Protein AF-A0A8C2VDD6-F1 (afdb_monomer)

InterPro domains:
  IPR001965 Zinc finger, PHD-type [SM00249] (1-34)
  IPR011011 Zinc finger, FYVE/PHD-type [SSF57903] (1-47)
  IPR013083 Zinc finger, RING/FYVE/PHD-type [G3DSA:3.30.40.10] (1-43)
  IPR019787 Zinc finger, PHD-finger [PF00628] (1-33)
  IPR019787 Zinc finger, PHD-finger [PS50016] (1-36)

pLDDT: mean 76.58, std 13.83, range [50.62, 90.19]

Structure (mmCIF, N/CA/C/O backbone):
data_AF-A0A8C2VDD6-F1
#
_entry.id   AF-A0A8C2VDD6-F1
#
loop_
_atom_site.group_PDB
_atom_site.id
_atom_site.type_symbol
_atom_site.label_atom_id
_atom_site.label_alt_id
_atom_site.label_comp_id
_atom_site.label_asym_id
_atom_site.label_entity_id
_atom_site.label_seq_id
_atom_site.pdbx_PDB_ins_code
_atom_site.Cartn_x
_atom_site.Cartn_y
_atom_site.Cartn_z
_atom_site.occupancy
_atom_site.B_iso_or_equiv
_atom_site.auth_seq_id
_atom_site.auth_comp_id
_atom_site.auth_asym_id
_atom_site.auth_atom_id
_atom_site.pdbx_PDB_model_num
ATOM 1 N N . MET A 1 1 ? 4.598 3.951 -7.207 1.00 76.56 1 MET A N 1
ATOM 2 C CA . MET A 1 1 ? 4.221 4.589 -5.921 1.00 76.56 1 MET A CA 1
ATOM 3 C C . MET A 1 1 ? 2.981 3.878 -5.407 1.00 76.56 1 MET A C 1
ATOM 5 O O . MET A 1 1 ? 2.237 3.366 -6.229 1.00 76.56 1 MET A O 1
ATOM 9 N N . ILE A 1 2 ? 2.823 3.699 -4.101 1.00 88.12 2 ILE A N 1
ATOM 10 C CA . ILE A 1 2 ? 1.7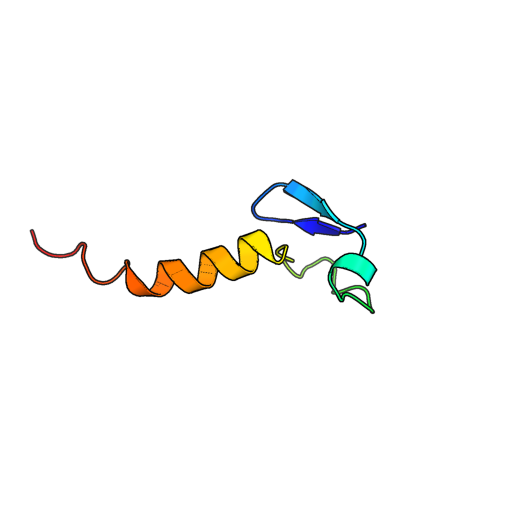00 2.983 -3.485 1.00 88.12 2 ILE A CA 1
ATOM 11 C C . ILE A 1 2 ? 1.002 3.917 -2.501 1.00 88.12 2 ILE A C 1
ATOM 13 O O . ILE A 1 2 ? 1.678 4.615 -1.742 1.00 88.12 2 ILE A O 1
ATOM 17 N N . GLY A 1 3 ? -0.327 3.959 -2.562 1.00 90.00 3 GLY A N 1
ATOM 18 C CA . GLY A 1 3 ? -1.160 4.738 -1.651 1.00 90.00 3 GLY A CA 1
ATOM 19 C C . GLY A 1 3 ? -1.491 3.936 -0.395 1.00 90.00 3 GLY A C 1
ATOM 20 O O . GLY A 1 3 ? -1.765 2.739 -0.476 1.00 90.00 3 GLY A O 1
ATOM 21 N N . CYS A 1 4 ? -1.432 4.577 0.771 1.00 90.19 4 CYS A N 1
ATOM 22 C CA . CYS A 1 4 ? -1.870 3.979 2.031 1.00 90.19 4 CYS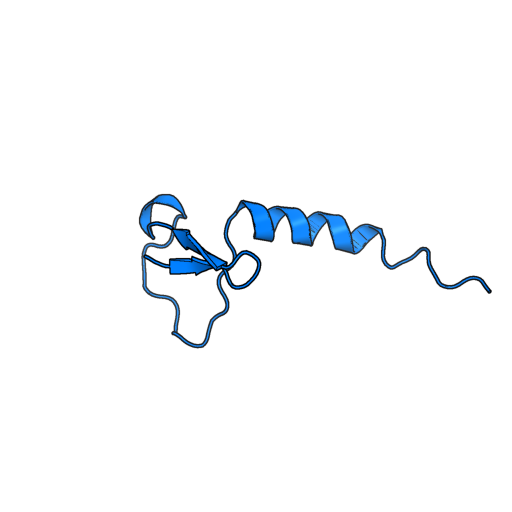 A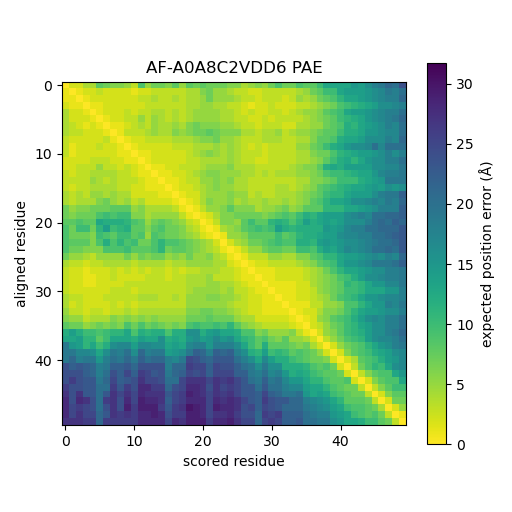 CA 1
ATOM 23 C C . CYS A 1 4 ? -3.385 4.141 2.216 1.00 90.19 4 CYS A C 1
ATOM 25 O O . CYS A 1 4 ? -3.861 5.265 2.296 1.00 90.19 4 CYS A O 1
ATOM 27 N N . ASP A 1 5 ? -4.113 3.046 2.429 1.00 88.69 5 ASP A N 1
ATOM 28 C CA . ASP A 1 5 ? -5.581 3.042 2.613 1.00 88.69 5 ASP A CA 1
ATOM 29 C C . ASP A 1 5 ? -6.061 3.741 3.914 1.00 88.69 5 ASP A C 1
ATOM 31 O O . ASP A 1 5 ? -7.221 4.107 4.049 1.00 88.69 5 ASP A O 1
ATOM 35 N N . ASP A 1 6 ? -5.166 3.978 4.884 1.00 88.25 6 ASP A N 1
ATOM 36 C CA . ASP A 1 6 ? -5.509 4.592 6.185 1.00 88.25 6 ASP A CA 1
ATOM 37 C C . ASP A 1 6 ? -5.228 6.102 6.256 1.00 88.25 6 ASP A C 1
ATOM 39 O O . ASP A 1 6 ? -5.905 6.822 6.986 1.00 88.25 6 ASP A O 1
ATOM 43 N N . CYS A 1 7 ? -4.208 6.586 5.541 1.00 90.19 7 CYS A N 1
ATOM 44 C CA . CYS A 1 7 ? -3.774 7.987 5.610 1.00 90.19 7 CYS A CA 1
ATOM 45 C C . CYS A 1 7 ? -3.690 8.686 4.252 1.00 90.19 7 CYS A C 1
ATOM 47 O O . CYS A 1 7 ? -3.296 9.845 4.216 1.00 90.19 7 CYS A O 1
ATOM 49 N N . ASP A 1 8 ? -4.036 7.988 3.168 1.00 88.38 8 ASP A N 1
ATOM 50 C CA . ASP A 1 8 ? -4.052 8.492 1.788 1.00 88.38 8 ASP A CA 1
ATOM 51 C C . ASP A 1 8 ? -2.712 9.097 1.307 1.00 88.38 8 ASP A C 1
ATOM 53 O O . ASP A 1 8 ? -2.631 9.830 0.327 1.00 88.38 8 ASP A O 1
ATOM 57 N N . ASP A 1 9 ? -1.614 8.775 1.995 1.00 89.81 9 ASP A N 1
ATOM 58 C CA . ASP A 1 9 ? -0.266 9.208 1.628 1.00 89.81 9 ASP A CA 1
ATOM 59 C C . ASP A 1 9 ? 0.341 8.297 0.550 1.00 89.81 9 ASP A C 1
ATOM 61 O O . ASP A 1 9 ? 0.168 7.071 0.564 1.00 89.81 9 ASP A O 1
ATOM 65 N N . TRP A 1 10 ? 1.168 8.894 -0.310 1.00 89.38 10 TRP A N 1
ATOM 66 C CA . TRP A 1 10 ? 1.885 8.208 -1.383 1.00 89.38 10 TRP A CA 1
ATOM 67 C C . TRP A 1 10 ? 3.315 7.840 -0.983 1.00 89.38 10 TRP A C 1
ATOM 69 O O . TRP A 1 10 ? 4.101 8.683 -0.556 1.00 89.38 10 TRP A O 1
ATOM 79 N N . TYR A 1 11 ? 3.686 6.577 -1.195 1.00 89.44 11 TYR A N 1
ATOM 80 C CA . TYR A 1 11 ? 5.010 6.050 -0.864 1.00 89.44 11 TYR A CA 1
ATOM 81 C C . TYR A 1 11 ? 5.694 5.383 -2.061 1.00 89.44 11 TYR A C 1
ATOM 83 O O . TYR A 1 11 ? 5.058 4.835 -2.965 1.00 89.44 11 TYR A O 1
ATOM 91 N N . HIS A 1 12 ? 7.027 5.380 -2.072 1.00 89.56 12 HIS A N 1
ATOM 92 C CA . HIS A 1 12 ? 7.792 4.595 -3.040 1.00 89.56 12 HIS A CA 1
ATOM 93 C C . HIS A 1 12 ? 7.853 3.136 -2.595 1.00 89.56 12 HIS A C 1
ATOM 95 O O . HIS A 1 12 ? 8.170 2.854 -1.445 1.00 89.56 12 HIS A O 1
ATOM 101 N N . TRP A 1 13 ? 7.615 2.214 -3.524 1.00 87.06 13 TRP A N 1
ATOM 102 C CA . TRP A 1 13 ? 7.624 0.770 -3.282 1.00 87.06 13 TRP A CA 1
ATOM 103 C C . TRP A 1 13 ? 8.926 0.270 -2.628 1.00 87.06 13 TRP A C 1
ATOM 105 O O . TRP A 1 13 ? 8.835 -0.359 -1.571 1.00 87.06 13 TRP A O 1
ATOM 115 N N . PRO A 1 14 ? 10.131 0.627 -3.127 1.00 87.62 14 PRO A N 1
ATOM 116 C CA . PRO A 1 14 ? 11.376 0.218 -2.474 1.00 87.62 14 PRO A CA 1
ATOM 117 C C . PRO A 1 14 ? 11.554 0.838 -1.082 1.00 87.62 14 PRO A C 1
ATOM 119 O O . PRO A 1 14 ? 12.108 0.193 -0.198 1.00 87.62 14 PRO A O 1
ATOM 122 N N . CYS A 1 15 ? 11.038 2.050 -0.840 1.00 88.38 15 CYS A N 1
ATOM 123 C CA . CYS A 1 15 ? 11.119 2.690 0.479 1.00 88.38 15 CYS A CA 1
ATOM 124 C C . CYS A 1 15 ? 10.285 1.970 1.546 1.00 88.38 15 CYS A C 1
ATOM 126 O O . CYS A 1 15 ? 10.518 2.173 2.734 1.00 88.38 15 CYS A O 1
ATOM 128 N N . VAL A 1 16 ? 9.312 1.151 1.139 1.00 86.06 16 VAL A N 1
ATOM 129 C CA . VAL A 1 16 ? 8.421 0.420 2.049 1.00 86.06 16 VAL A CA 1
ATOM 1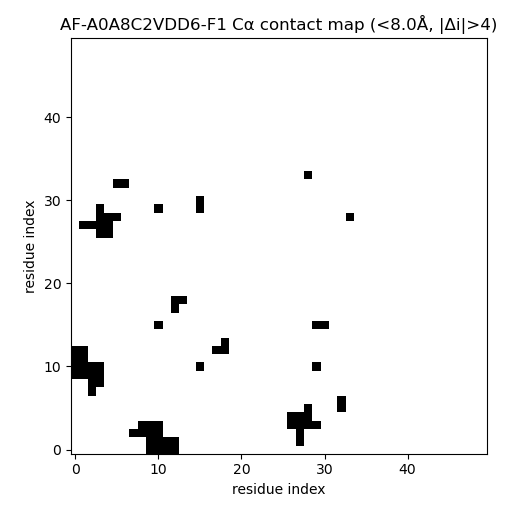30 C C . VAL A 1 16 ? 8.597 -1.098 1.978 1.00 86.06 16 VAL A C 1
ATOM 132 O O . VAL A 1 16 ? 7.778 -1.835 2.521 1.00 86.06 16 VAL A O 1
ATOM 135 N N . GLY A 1 17 ? 9.664 -1.572 1.326 1.00 85.56 17 GLY A N 1
ATOM 136 C CA . GLY A 1 17 ? 9.974 -3.000 1.212 1.00 85.56 17 GLY A CA 1
ATOM 137 C C . GLY A 1 17 ? 9.056 -3.774 0.263 1.00 85.56 17 GLY A C 1
ATOM 138 O O . GLY A 1 17 ? 9.017 -5.000 0.321 1.00 85.56 17 GLY A O 1
ATOM 139 N N . ILE A 1 18 ? 8.319 -3.087 -0.614 1.00 84.06 18 ILE A N 1
ATOM 140 C CA . ILE A 1 18 ? 7.542 -3.731 -1.674 1.00 84.06 18 ILE A CA 1
ATOM 141 C C . ILE A 1 18 ? 8.466 -3.953 -2.863 1.00 84.06 18 ILE A C 1
ATOM 143 O O . ILE A 1 18 ? 8.895 -3.001 -3.517 1.00 84.06 18 ILE A O 1
ATOM 147 N N . MET A 1 19 ? 8.765 -5.221 -3.136 1.00 80.88 19 MET A N 1
ATOM 148 C CA . MET A 1 19 ? 9.595 -5.624 -4.276 1.00 80.88 19 MET A CA 1
ATOM 149 C C . MET A 1 19 ? 8.779 -6.111 -5.477 1.00 80.88 19 MET A C 1
ATOM 151 O O . MET A 1 19 ? 9.287 -6.115 -6.592 1.00 80.88 19 MET A O 1
ATOM 155 N N . ALA A 1 20 ? 7.513 -6.470 -5.268 1.00 80.00 20 ALA A N 1
ATOM 156 C CA . ALA A 1 20 ? 6.593 -6.899 -6.314 1.00 80.00 20 ALA A CA 1
ATOM 157 C C . ALA A 1 20 ? 5.232 -6.238 -6.113 1.00 80.00 20 ALA A C 1
ATOM 159 O O . ALA A 1 20 ? 4.848 -5.962 -4.978 1.00 80.00 20 ALA A O 1
ATOM 160 N N . ALA A 1 21 ? 4.515 -6.001 -7.211 1.00 69.81 21 ALA A N 1
ATOM 161 C CA . ALA A 1 21 ? 3.167 -5.456 -7.166 1.00 69.81 21 ALA A CA 1
ATOM 162 C C . ALA A 1 21 ? 2.261 -6.421 -6.401 1.00 69.81 21 ALA A C 1
ATOM 164 O O . ALA A 1 21 ? 2.070 -7.542 -6.879 1.00 69.81 21 ALA A O 1
ATOM 165 N N . PRO A 1 22 ? 1.725 -6.046 -5.223 1.00 70.06 22 PRO A N 1
ATOM 166 C CA . PRO A 1 22 ? 0.612 -6.799 -4.684 1.00 70.06 22 PRO A CA 1
ATOM 167 C C . PRO A 1 22 ? -0.563 -6.699 -5.674 1.00 70.06 22 PRO A C 1
ATOM 169 O O . PRO A 1 22 ? -0.637 -5.726 -6.434 1.00 70.06 22 PRO A O 1
ATOM 172 N N . PRO A 1 23 ? -1.475 -7.683 -5.683 1.00 78.06 23 PRO A N 1
ATOM 173 C CA . PRO A 1 23 ? -2.727 -7.568 -6.419 1.00 78.06 23 PRO A CA 1
ATOM 174 C C . PRO A 1 23 ? -3.415 -6.248 -6.060 1.00 78.06 23 PRO A C 1
ATOM 176 O O . PRO A 1 23 ? -3.422 -5.861 -4.892 1.00 78.06 23 PRO A O 1
ATOM 179 N N . GLU A 1 24 ? -4.000 -5.571 -7.043 1.00 72.88 24 GLU A N 1
ATOM 180 C CA . GLU A 1 24 ? -4.744 -4.310 -6.872 1.00 72.88 24 GLU A CA 1
ATOM 181 C C . GLU A 1 24 ? -5.879 -4.401 -5.834 1.00 72.88 24 GLU A C 1
ATOM 183 O O . GLU A 1 24 ? -6.285 -3.405 -5.243 1.00 72.88 24 GLU A O 1
ATOM 188 N N . GLU A 1 25 ? -6.318 -5.621 -5.543 1.00 78.38 25 GLU A N 1
ATOM 189 C CA . GLU A 1 25 ? -7.336 -5.970 -4.554 1.00 78.38 25 GLU A CA 1
ATOM 190 C C . GLU A 1 25 ? -6.807 -5.969 -3.103 1.00 78.38 25 GLU A C 1
ATOM 192 O O . GLU A 1 25 ? -7.576 -6.093 -2.148 1.00 78.38 25 GLU A O 1
ATOM 197 N N . MET A 1 26 ? -5.488 -5.870 -2.905 1.00 80.94 26 MET A N 1
ATOM 198 C CA . MET A 1 26 ? -4.858 -5.972 -1.591 1.00 80.94 26 MET A CA 1
ATOM 199 C C . MET A 1 26 ? -4.654 -4.596 -0.954 1.00 80.94 26 MET A C 1
ATOM 201 O O . MET A 1 26 ? -3.833 -3.793 -1.395 1.00 80.94 26 MET A O 1
ATOM 205 N N . GLN A 1 27 ? -5.337 -4.361 0.167 1.00 85.25 27 GLN A N 1
ATOM 206 C CA . GLN A 1 27 ? -5.143 -3.156 0.970 1.00 85.25 27 GLN A CA 1
ATOM 207 C C . GLN A 1 27 ? -3.729 -3.107 1.554 1.00 85.25 27 GLN A C 1
ATOM 209 O O . GLN A 1 27 ? -3.345 -3.935 2.388 1.00 85.25 27 GLN A O 1
ATOM 214 N N . TRP A 1 28 ? -2.965 -2.095 1.151 1.00 87.12 28 TRP A N 1
ATOM 215 C CA . TRP A 1 28 ? -1.647 -1.829 1.701 1.00 87.12 28 TRP A CA 1
ATOM 216 C C . TRP A 1 28 ? -1.685 -0.689 2.722 1.00 87.12 28 TRP A C 1
ATOM 218 O O . TRP A 1 28 ? -2.317 0.350 2.529 1.00 87.12 28 TRP A O 1
ATOM 228 N N . PHE A 1 29 ? -0.956 -0.881 3.820 1.00 89.06 29 PHE A N 1
ATOM 229 C CA . PHE A 1 29 ? -0.823 0.103 4.886 1.00 89.06 29 PHE A CA 1
ATOM 230 C C . PHE A 1 29 ? 0.643 0.479 5.065 1.00 89.06 29 PHE A C 1
ATOM 232 O O . PHE A 1 29 ? 1.507 -0.389 5.205 1.00 89.06 29 PHE A O 1
ATOM 239 N N . CYS A 1 30 ? 0.920 1.779 5.142 1.00 89.12 30 CYS A N 1
ATOM 240 C CA . CYS A 1 30 ? 2.262 2.278 5.406 1.00 89.12 30 CYS A CA 1
ATOM 241 C C . CYS A 1 30 ? 2.756 1.837 6.799 1.00 89.12 30 CYS A C 1
ATOM 243 O O . CYS A 1 30 ? 1.944 1.588 7.696 1.00 89.12 30 CYS A O 1
ATOM 245 N N . PRO A 1 31 ? 4.079 1.774 7.044 1.00 85.25 31 PRO A N 1
ATOM 246 C CA . PRO A 1 31 ? 4.636 1.315 8.321 1.00 85.25 31 PRO A CA 1
ATOM 247 C C . PRO A 1 31 ? 4.123 2.109 9.534 1.00 85.25 31 PRO A C 1
ATOM 249 O O . PRO A 1 31 ? 3.982 1.550 10.623 1.00 85.25 31 PRO A O 1
ATOM 252 N N . LYS A 1 32 ? 3.755 3.386 9.351 1.00 87.38 32 LYS A N 1
ATOM 253 C CA . LYS A 1 32 ? 3.120 4.206 10.396 1.00 87.38 32 LYS A CA 1
ATOM 254 C C . LYS A 1 32 ? 1.740 3.659 10.778 1.00 87.38 32 LYS A C 1
ATOM 256 O O . LYS A 1 32 ? 1.452 3.479 11.962 1.00 87.38 32 LYS A O 1
ATOM 261 N N . CYS A 1 33 ? 0.894 3.380 9.790 1.00 88.31 33 CYS A N 1
ATOM 262 C CA . CYS A 1 33 ? -0.466 2.882 9.996 1.00 88.31 33 CYS A CA 1
ATOM 263 C C . CYS A 1 33 ? -0.471 1.407 10.420 1.00 88.31 33 CYS A C 1
ATOM 265 O O . CYS A 1 33 ? -1.211 1.024 11.327 1.00 88.31 33 CYS A O 1
ATOM 267 N N . ALA A 1 34 ? 0.424 0.593 9.854 1.00 84.75 34 ALA A N 1
ATOM 268 C CA . ALA A 1 34 ? 0.631 -0.794 10.255 1.00 84.75 34 ALA A CA 1
ATOM 269 C C . ALA A 1 34 ? 1.038 -0.910 11.736 1.00 84.75 34 ALA A C 1
ATOM 271 O O . ALA A 1 34 ? 0.517 -1.770 12.451 1.00 84.75 34 ALA A O 1
ATOM 272 N N . ASN A 1 35 ? 1.904 -0.014 12.231 1.00 82.94 35 ASN A N 1
ATOM 273 C CA . ASN A 1 35 ? 2.304 -0.003 13.640 1.00 82.94 35 ASN A CA 1
ATOM 274 C C . ASN A 1 35 ? 1.163 0.460 14.567 1.00 82.94 35 ASN A C 1
ATOM 276 O O . ASN A 1 35 ? 0.897 -0.171 15.589 1.00 82.94 35 ASN A O 1
ATOM 280 N N . LYS A 1 36 ? 0.403 1.494 14.174 1.00 77.62 36 LYS A N 1
ATOM 281 C CA . LYS A 1 36 ? -0.767 1.983 14.933 1.0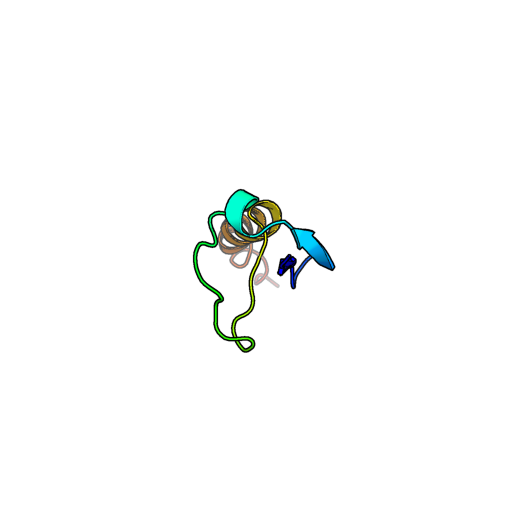0 77.62 36 LYS A CA 1
ATOM 282 C C . LYS A 1 36 ? -1.842 0.909 15.148 1.00 77.62 36 LYS A C 1
ATOM 284 O O . LYS A 1 36 ? -2.489 0.888 16.197 1.00 77.62 36 LYS A O 1
ATOM 289 N N . LYS A 1 37 ? -2.051 0.007 14.180 1.00 64.38 37 LYS A N 1
ATOM 290 C CA . LYS A 1 37 ? -3.063 -1.063 14.276 1.00 64.38 37 LYS A CA 1
ATOM 291 C C . LYS A 1 37 ? -2.715 -2.128 15.322 1.00 64.38 37 LYS A C 1
ATOM 293 O O . LYS A 1 37 ? -3.630 -2.672 15.945 1.00 64.38 37 LYS A O 1
ATOM 298 N N . LYS A 1 38 ? -1.427 -2.393 15.578 1.00 59.59 38 LYS A N 1
ATOM 299 C CA . LYS A 1 38 ? -1.004 -3.368 16.602 1.00 59.59 38 LYS A CA 1
ATOM 300 C C . LYS A 1 38 ? -1.362 -2.912 18.017 1.00 59.59 38 LYS A C 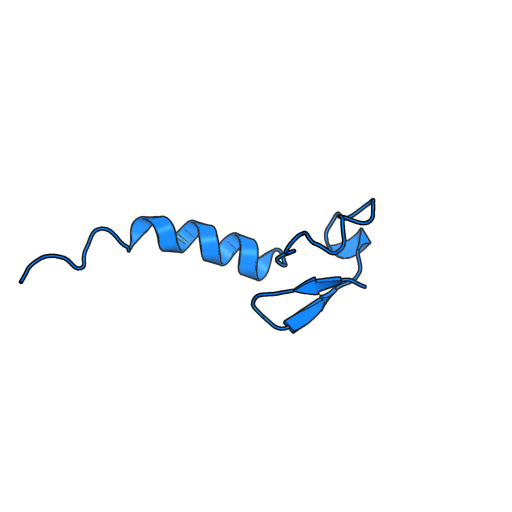1
ATOM 302 O O . LYS A 1 38 ? -1.780 -3.728 18.836 1.00 59.59 38 LYS A O 1
ATOM 307 N N . ASP A 1 39 ? -1.311 -1.609 18.266 1.00 58.28 39 ASP A N 1
ATOM 308 C CA . ASP A 1 39 ? -1.569 -1.035 19.588 1.00 58.28 39 ASP A CA 1
ATOM 309 C C . ASP A 1 39 ? -3.058 -1.076 19.984 1.00 58.28 39 ASP A C 1
ATOM 311 O O . ASP A 1 39 ? -3.426 -1.269 21.147 1.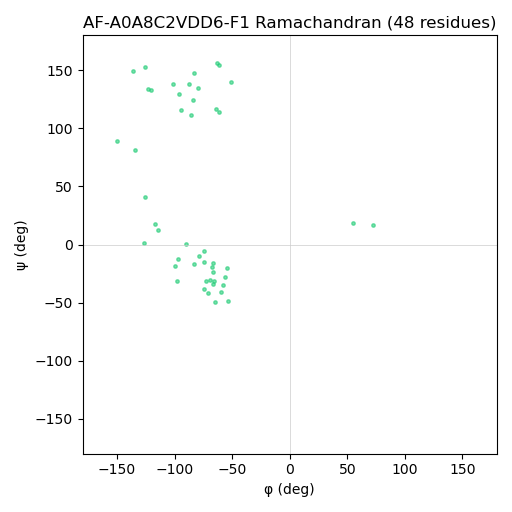00 58.28 39 ASP A O 1
ATOM 315 N N . LYS A 1 40 ? -3.970 -0.987 19.006 1.00 55.56 40 LYS A N 1
ATOM 316 C CA . LYS A 1 40 ? -5.414 -0.929 19.292 1.00 55.56 40 LYS A CA 1
ATOM 317 C C . LYS A 1 40 ? -6.036 -2.262 19.714 1.00 55.56 40 LYS A C 1
ATOM 319 O O . LYS A 1 40 ? -7.126 -2.250 20.294 1.00 55.56 40 LYS A O 1
ATOM 324 N N . LYS A 1 41 ? -5.367 -3.406 19.509 1.00 53.69 41 LYS A N 1
ATOM 325 C CA . LYS A 1 41 ? -5.907 -4.714 19.932 1.00 53.69 41 LYS A CA 1
ATOM 326 C C . LYS A 1 41 ? -5.997 -4.838 21.460 1.00 53.69 41 LYS A C 1
ATOM 328 O O . LYS A 1 41 ? -6.858 -5.560 21.957 1.00 53.69 41 LYS A O 1
ATOM 333 N N . HIS A 1 42 ? -5.206 -4.069 22.214 1.00 54.84 42 HIS A N 1
ATOM 334 C CA . HIS A 1 42 ? -5.233 -4.111 23.678 1.00 54.84 42 HIS A CA 1
ATOM 335 C C . HIS A 1 42 ? -6.327 -3.255 24.337 1.00 54.84 42 HIS A C 1
ATOM 337 O O . HIS A 1 42 ? -6.661 -3.502 25.495 1.00 54.84 42 HIS A O 1
ATOM 343 N N . LYS A 1 43 ? -6.943 -2.288 23.637 1.00 53.94 43 LYS A N 1
ATOM 344 C CA . LYS A 1 43 ? -7.939 -1.386 24.259 1.00 53.94 43 LYS A CA 1
ATOM 345 C C . LYS A 1 43 ? -9.404 -1.780 24.057 1.00 53.94 43 LYS A C 1
ATOM 347 O O . LYS A 1 43 ? -10.256 -1.288 24.791 1.00 53.94 43 LYS A O 1
ATOM 352 N N . LYS A 1 44 ? -9.729 -2.715 23.154 1.00 50.62 44 LYS A N 1
ATOM 353 C CA . LYS A 1 44 ? -11.136 -3.106 22.906 1.00 50.62 44 LYS A CA 1
ATOM 354 C C . LYS A 1 44 ? -11.757 -3.989 24.009 1.00 50.62 44 LYS A C 1
ATOM 356 O O . LYS A 1 44 ? -12.955 -4.235 23.985 1.00 50.62 44 LYS A O 1
ATOM 361 N N . ARG A 1 45 ? -10.983 -4.420 25.017 1.00 55.59 45 ARG A N 1
ATOM 362 C CA . ARG A 1 45 ? -11.478 -5.237 26.148 1.00 55.59 45 ARG A CA 1
ATOM 363 C C . ARG A 1 45 ? -11.985 -4.443 27.366 1.00 55.59 45 ARG A C 1
ATOM 365 O O . ARG A 1 45 ? -12.397 -5.074 28.329 1.00 55.59 45 ARG A O 1
ATOM 372 N N . LYS A 1 46 ? -11.968 -3.101 27.360 1.00 55.56 46 LYS A N 1
ATOM 373 C CA . LYS A 1 46 ? -12.330 -2.282 28.544 1.00 55.56 46 LYS A CA 1
ATOM 374 C C . LYS A 1 46 ? -13.564 -1.374 28.396 1.00 55.56 46 LYS A C 1
ATOM 376 O O . LYS A 1 46 ? -13.735 -0.479 29.208 1.00 55.56 46 LYS A O 1
ATOM 381 N N . HIS A 1 47 ? -14.438 -1.596 27.413 1.00 58.25 47 HIS A N 1
ATOM 382 C CA . HIS A 1 47 ? -15.669 -0.794 27.252 1.00 58.25 47 HIS A CA 1
ATOM 383 C C . HIS A 1 47 ? -16.955 -1.636 27.189 1.00 58.25 47 HIS A C 1
ATOM 385 O O . HIS A 1 47 ? -17.860 -1.362 26.410 1.00 58.25 47 HIS A O 1
ATOM 391 N N . ARG A 1 48 ? -17.054 -2.669 28.032 1.00 54.84 48 ARG A N 1
ATOM 392 C CA . ARG A 1 48 ? -18.343 -3.291 28.365 1.00 54.84 48 ARG A CA 1
ATOM 393 C C . ARG A 1 48 ? -18.423 -3.499 29.872 1.00 54.84 48 ARG A C 1
ATOM 395 O O . ARG A 1 48 ? -18.111 -4.571 30.373 1.00 54.84 48 ARG A O 1
ATOM 402 N N . ALA A 1 49 ? -18.766 -2.428 30.568 1.00 56.06 49 ALA A N 1
ATOM 403 C CA . ALA A 1 49 ? -19.283 -2.452 31.926 1.00 56.06 49 ALA A CA 1
ATOM 404 C C . ALA A 1 49 ? -20.202 -1.232 32.045 1.00 56.06 49 ALA A C 1
ATOM 406 O O . ALA A 1 49 ? -19.743 -0.124 32.311 1.00 56.06 49 ALA A O 1
ATOM 407 N N . HIS A 1 50 ? -21.468 -1.446 31.709 1.00 52.50 50 HIS A N 1
ATOM 408 C CA . HIS A 1 50 ? -22.596 -0.641 32.149 1.00 52.50 50 HIS A CA 1
ATOM 409 C C . HIS A 1 50 ? -23.661 -1.624 32.631 1.00 52.50 50 HIS A C 1
ATOM 411 O O . HIS A 1 50 ? -23.691 -2.746 32.068 1.00 52.50 50 HIS A O 1
#

Foldseek 3Di:
DDAAPPPRDDDDCVVQVNPDDDPPPDHDHGPVVVVVVVVVVVPPVPPPDD

Mean predicted aligned error: 9.65 Å

Sequence (50 aa):
MIGCDDCDDWYHWPCVGIMAAPPEEMQWFCPKCANKKKDKKHKKRKHRAH

Nearest PDB structures (foldseek):
  5wxh-assembly2_C  TM=9.571E-01  e=5.610E-05  Homo sapiens
  2k17-assembly1_A  TM=8.148E-01  e=1.228E-05  unclassified
  2k16-assembly1_A  TM=7.808E-01  e=1.937E-05  unclassified
  4qf3-assembly3_B  TM=6.844E-01  e=5.509E-01  Homo sapiens

Secondary structure (DSSP, 8-state):
-EE-TTT--EE-TGGGT--S---TTS----HHHHHHHHHHTTTTTSS---

Solvent-access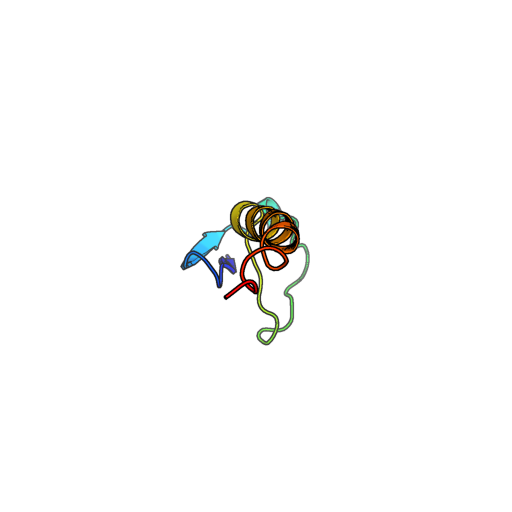ible surface area (backbone atoms only — not comparable to full-atom values): 3426 Å² total; per-residue (Å²): 114,45,63,17,80,86,74,73,47,81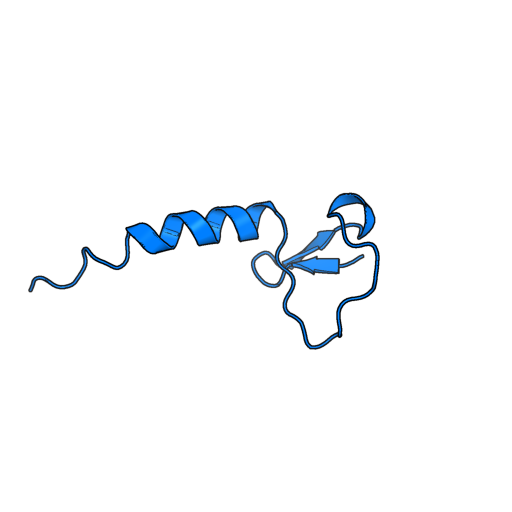,39,53,40,74,83,71,74,43,88,64,87,72,61,92,87,56,89,46,61,46,73,71,58,53,53,55,57,64,63,54,71,74,60,76,82,77,80,83,86,131

Radius of gyration: 14.7 Å; Cα contacts (8 Å, |Δi|>4): 35; chains: 1; bounding box: 34×17×39 Å

Organism: Chinchilla lanigera (NCBI:txid34839)